Protein AF-A0A6V7KYW0-F1 (afdb_monomer)

Radius of gyration: 19.43 Å; Cα contacts (8 Å, |Δi|>4): 4; chains: 1; bounding box: 39×44×43 Å

Mean predicted aligned error: 15.96 Å

Organism: NCBI:txid1563983

pLDDT: mean 72.28, std 17.37, range [42.34, 93.56]

Foldseek 3Di:
DVVVVVVVCPVPDPDDPPPCPDPVNVVVVVVVVVVVVVPDDDDPPPPPPPPDPPPPCPPDDDDPDD

Sequence (66 aa):
TIAEREHKKWENAPPIQNNPYSQENIQKRLLERQYSRRSSDVSGVLPTSPSPPLQIVLGVNRPDVQ

Secondary structure (DSSP, 8-state):
-HHHHHHHHHHTPPPPTT-TTSHHHHHHHHHHHHHHHHSS-S--------PPP-------------

Solvent-accessible surface area (backbone atoms only — not comparable to full-atom values): 4593 Å² total; per-residue (Å²): 107,72,66,61,58,54,49,59,59,61,76,73,50,77,83,66,83,86,46,80,78,34,71,67,49,46,51,51,52,55,51,52,51,55,54,64,61,66,76,62,78,84,88,75,73,76,73,86,54,89,64,72,74,83,77,78,77,71,84,79,84,75,86,82,84,133

Structure (mmCIF, N/CA/C/O backbone):
data_AF-A0A6V7KYW0-F1
#
_entry.id   AF-A0A6V7K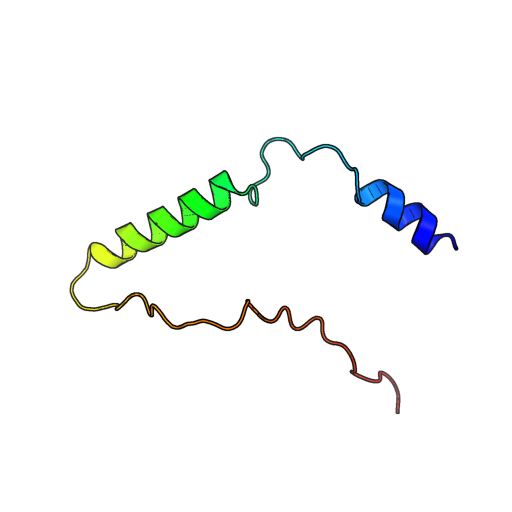YW0-F1
#
loop_
_atom_site.group_PDB
_atom_site.id
_atom_site.type_symbol
_atom_site.label_atom_id
_atom_site.label_alt_id
_atom_site.label_comp_id
_atom_site.label_asym_id
_atom_site.label_entity_id
_atom_site.label_seq_id
_atom_site.pdbx_PDB_ins_code
_atom_site.Cartn_x
_atom_site.Cartn_y
_atom_site.Cartn_z
_atom_site.occupancy
_atom_site.B_iso_or_equiv
_atom_site.auth_seq_id
_atom_site.auth_comp_id
_atom_site.auth_asym_id
_atom_site.auth_atom_id
_atom_site.pdbx_PDB_model_num
ATOM 1 N N . THR A 1 1 ? 18.917 -15.125 -13.212 1.00 80.00 1 THR A N 1
ATOM 2 C CA . THR A 1 1 ? 17.674 -15.449 -13.963 1.00 80.00 1 THR A CA 1
ATOM 3 C C . THR A 1 1 ? 16.774 -14.228 -14.123 1.00 80.00 1 THR A C 1
ATOM 5 O O . THR A 1 1 ? 16.926 -13.277 -13.368 1.00 80.00 1 THR A O 1
ATOM 8 N N . ILE A 1 2 ? 15.843 -14.215 -15.094 1.00 82.62 2 ILE A N 1
ATOM 9 C CA . ILE A 1 2 ? 14.851 -13.123 -15.260 1.00 82.62 2 ILE A CA 1
ATOM 10 C C . ILE A 1 2 ? 14.075 -12.888 -13.953 1.00 82.62 2 ILE A C 1
ATOM 12 O O . ILE A 1 2 ? 13.917 -11.744 -13.545 1.00 82.62 2 ILE A O 1
ATOM 16 N N . ALA A 1 3 ? 13.710 -13.963 -13.249 1.00 85.50 3 ALA A N 1
ATOM 17 C CA . ALA A 1 3 ? 13.049 -13.907 -11.946 1.00 85.50 3 ALA A CA 1
ATOM 18 C C . ALA A 1 3 ? 13.830 -13.098 -10.892 1.00 85.50 3 ALA A C 1
ATOM 20 O O . ALA A 1 3 ? 13.265 -12.211 -10.263 1.00 85.50 3 ALA A O 1
ATOM 21 N N . GLU A 1 4 ? 15.138 -13.334 -10.740 1.00 88.00 4 GLU A N 1
ATOM 22 C CA . GLU A 1 4 ? 15.978 -12.570 -9.798 1.00 88.00 4 GLU A CA 1
ATOM 23 C C . GLU A 1 4 ? 16.059 -11.087 -10.175 1.00 88.00 4 GLU A C 1
ATOM 25 O O . GLU A 1 4 ? 16.105 -10.221 -9.304 1.00 88.00 4 GLU A O 1
ATOM 30 N N . ARG A 1 5 ? 16.068 -10.782 -11.479 1.00 88.31 5 ARG A N 1
AT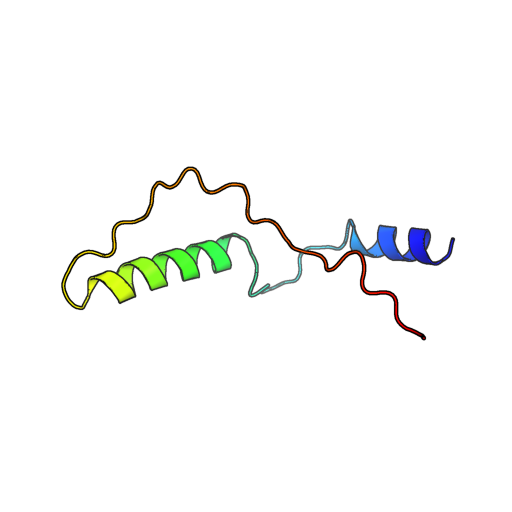OM 31 C CA . ARG A 1 5 ? 16.096 -9.400 -11.968 1.00 88.31 5 ARG A CA 1
ATOM 32 C C . ARG A 1 5 ? 14.775 -8.679 -11.695 1.00 88.31 5 ARG A C 1
ATOM 34 O O . ARG A 1 5 ? 14.813 -7.519 -11.306 1.00 88.31 5 ARG A O 1
ATOM 41 N N . GLU A 1 6 ? 13.635 -9.345 -11.877 1.00 91.56 6 GLU A N 1
ATOM 42 C CA . GLU A 1 6 ? 12.320 -8.779 -11.549 1.00 91.56 6 GLU A CA 1
ATOM 43 C C . GLU A 1 6 ? 12.125 -8.630 -10.035 1.00 91.56 6 GLU A C 1
ATOM 45 O O . GLU A 1 6 ? 11.653 -7.589 -9.594 1.00 91.56 6 GLU A O 1
ATOM 50 N N . HIS A 1 7 ? 12.558 -9.601 -9.224 1.00 90.06 7 HIS A N 1
ATOM 51 C CA . HIS A 1 7 ? 12.473 -9.521 -7.761 1.00 90.06 7 HIS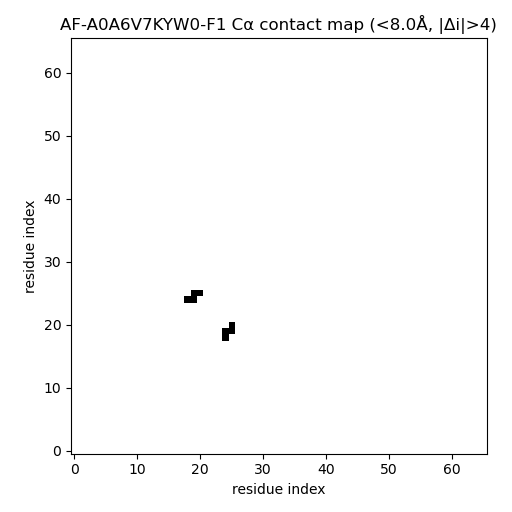 A CA 1
ATOM 52 C C . HIS A 1 7 ? 13.147 -8.253 -7.213 1.00 90.06 7 HIS A C 1
ATOM 54 O O . HIS A 1 7 ? 12.536 -7.499 -6.456 1.00 90.06 7 HI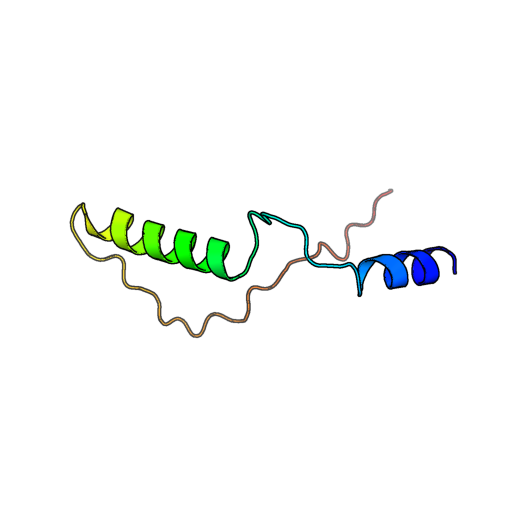S A O 1
ATOM 60 N N . LYS A 1 8 ? 14.359 -7.949 -7.699 1.00 88.25 8 LYS A N 1
ATOM 61 C CA . LYS A 1 8 ? 15.115 -6.749 -7.304 1.00 88.25 8 LYS A CA 1
ATOM 62 C C . LYS A 1 8 ? 14.415 -5.429 -7.631 1.00 88.25 8 LYS A C 1
ATOM 64 O O . LYS A 1 8 ? 14.675 -4.432 -6.962 1.00 88.25 8 LYS A O 1
ATOM 69 N N . LYS A 1 9 ? 13.541 -5.394 -8.644 1.00 87.31 9 LYS A N 1
ATOM 70 C CA . LYS A 1 9 ? 12.770 -4.183 -8.978 1.00 87.31 9 LYS A CA 1
ATOM 71 C C . LYS A 1 9 ? 11.737 -3.854 -7.904 1.00 87.31 9 LYS A C 1
ATOM 73 O O . LYS A 1 9 ? 11.474 -2.683 -7.659 1.00 87.31 9 LYS A O 1
ATOM 78 N N . TRP A 1 10 ? 11.161 -4.879 -7.282 1.00 86.19 10 TRP A N 1
ATOM 79 C CA . TRP A 1 10 ? 10.094 -4.724 -6.296 1.00 86.19 10 TRP A CA 1
ATOM 80 C C . TRP A 1 10 ? 10.613 -4.595 -4.866 1.00 86.19 10 TRP A C 1
ATOM 82 O O . TRP A 1 10 ? 9.961 -3.958 -4.048 1.00 86.19 10 TRP A O 1
ATOM 92 N N . GLU A 1 11 ? 11.796 -5.139 -4.578 1.00 86.00 11 GLU A N 1
ATOM 93 C CA . GLU A 1 11 ? 12.407 -5.099 -3.244 1.00 86.00 11 GLU A CA 1
ATOM 94 C C . GLU A 1 11 ? 12.631 -3.665 -2.727 1.00 86.00 11 GLU A C 1
ATOM 96 O O . GLU A 1 11 ? 12.402 -3.389 -1.555 1.00 86.00 11 GLU A O 1
ATOM 101 N N . ASN A 1 12 ? 13.013 -2.738 -3.612 1.00 85.06 12 ASN A N 1
ATOM 102 C CA . ASN A 1 12 ? 13.297 -1.335 -3.276 1.00 8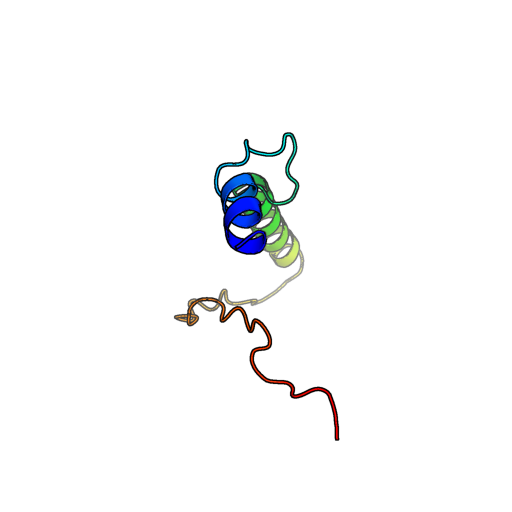5.06 12 ASN A CA 1
ATOM 103 C C . ASN A 1 12 ? 12.283 -0.361 -3.895 1.00 85.06 12 ASN A C 1
ATOM 105 O O . ASN A 1 12 ? 12.599 0.807 -4.133 1.00 85.06 12 ASN A O 1
ATOM 109 N N . ALA A 1 13 ? 11.082 -0.845 -4.226 1.00 83.69 13 ALA A N 1
ATOM 110 C CA . ALA A 1 13 ? 10.064 -0.001 -4.832 1.00 83.69 13 ALA A CA 1
ATOM 111 C C . ALA A 1 13 ? 9.683 1.154 -3.883 1.00 83.69 13 ALA A C 1
ATOM 113 O O . ALA A 1 13 ? 9.579 0.949 -2.669 1.00 83.69 13 ALA A O 1
ATOM 114 N N . PRO A 1 14 ? 9.462 2.374 -4.409 1.00 86.75 14 PRO A N 1
ATOM 115 C CA . PRO A 1 14 ? 9.031 3.492 -3.584 1.00 86.75 14 PRO A CA 1
ATOM 116 C C . PRO A 1 14 ? 7.690 3.173 -2.903 1.00 86.75 14 PRO A C 1
ATOM 118 O O . PRO A 1 14 ? 6.846 2.493 -3.498 1.00 86.75 14 PRO A O 1
ATOM 121 N N . PRO A 1 15 ? 7.456 3.677 -1.677 1.00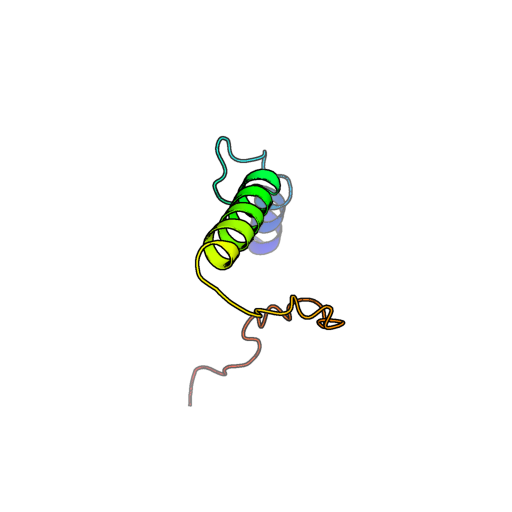 86.38 15 PRO A N 1
ATOM 122 C CA . PRO A 1 15 ? 6.183 3.489 -0.997 1.00 86.38 15 PRO A CA 1
ATOM 123 C C . PRO A 1 15 ? 5.010 3.970 -1.855 1.00 86.38 15 PRO A C 1
ATOM 125 O O . PRO A 1 15 ? 5.025 5.072 -2.406 1.00 86.38 15 PRO A O 1
ATOM 128 N N . ILE A 1 16 ? 3.971 3.142 -1.942 1.00 86.81 16 ILE A N 1
ATOM 129 C CA . ILE A 1 16 ? 2.748 3.481 -2.670 1.00 86.81 16 ILE A CA 1
ATOM 130 C C . ILE A 1 16 ? 2.011 4.579 -1.893 1.00 86.81 16 ILE A C 1
ATOM 132 O O . ILE A 1 16 ? 1.697 4.413 -0.710 1.00 86.81 16 ILE A O 1
ATOM 136 N N . GLN A 1 17 ? 1.718 5.698 -2.558 1.00 90.19 17 GLN A N 1
ATOM 137 C CA . GLN A 1 17 ? 0.906 6.765 -1.975 1.00 90.19 17 GLN A CA 1
ATOM 138 C C . GLN A 1 17 ? -0.491 6.235 -1.623 1.00 90.19 17 GLN A C 1
ATOM 140 O O . GLN A 1 17 ? -1.100 5.511 -2.406 1.00 90.19 17 GLN A O 1
ATOM 145 N N . ASN A 1 18 ? -1.007 6.610 -0.448 1.00 87.69 18 ASN A N 1
ATOM 146 C CA . ASN A 1 18 ? -2.313 6.167 0.060 1.00 87.69 18 ASN A CA 1
ATOM 147 C C . ASN A 1 18 ? -2.457 4.641 0.195 1.00 87.69 18 ASN A C 1
ATOM 149 O O . ASN A 1 18 ? -3.538 4.094 -0.016 1.00 87.69 18 ASN A O 1
ATOM 153 N N . ASN A 1 19 ? -1.381 3.939 0.561 1.00 88.88 19 ASN A N 1
ATOM 154 C CA . ASN A 1 19 ? -1.421 2.493 0.753 1.00 88.88 19 ASN A CA 1
ATOM 155 C C . ASN A 1 19 ? -2.446 2.094 1.846 1.00 88.88 19 ASN A C 1
ATOM 157 O O . ASN A 1 19 ? -2.218 2.388 3.027 1.00 88.88 19 ASN A O 1
ATOM 161 N N . PRO A 1 20 ? -3.537 1.367 1.515 1.00 89.94 20 PRO A N 1
ATOM 162 C CA . PRO A 1 20 ? -4.514 0.905 2.507 1.00 89.94 20 PRO A CA 1
ATOM 163 C C . PRO A 1 20 ? -3.929 -0.107 3.508 1.00 89.94 20 PRO A C 1
ATOM 165 O O . PRO A 1 20 ? -4.553 -0.385 4.534 1.00 89.94 20 PRO A O 1
ATOM 168 N N . TYR A 1 21 ? -2.738 -0.636 3.221 1.00 86.75 21 TYR A N 1
ATOM 169 C CA . TYR A 1 21 ? -1.950 -1.538 4.057 1.00 86.75 21 TYR A CA 1
ATOM 170 C C . TYR A 1 21 ? -0.656 -0.889 4.576 1.00 86.75 21 TYR A C 1
ATOM 172 O O . TYR A 1 21 ? 0.305 -1.593 4.880 1.00 86.75 21 TYR A O 1
ATOM 180 N N . SER A 1 22 ? -0.594 0.443 4.687 1.00 90.00 22 SER A N 1
ATOM 181 C CA . SER A 1 22 ? 0.477 1.083 5.459 1.00 90.00 22 SER A CA 1
ATOM 182 C C . SER A 1 22 ? 0.405 0.652 6.929 1.00 90.00 22 SER A C 1
ATOM 184 O O . SER A 1 22 ? -0.670 0.320 7.438 1.00 90.00 22 SER A O 1
ATOM 186 N N . GLN A 1 23 ? 1.542 0.676 7.630 1.00 88.69 23 GLN A N 1
ATOM 187 C CA . GLN A 1 23 ? 1.598 0.324 9.052 1.00 88.69 23 GLN A CA 1
ATOM 188 C C . GLN A 1 23 ? 0.589 1.140 9.874 1.00 88.69 23 GLN A C 1
ATOM 190 O O . GLN A 1 23 ? -0.154 0.579 10.675 1.00 88.69 23 GLN A O 1
ATOM 195 N N . GLU A 1 24 ? 0.500 2.442 9.609 1.00 90.25 24 GLU A N 1
ATOM 196 C CA . GLU A 1 24 ? -0.429 3.371 10.260 1.00 90.25 24 GLU A CA 1
ATOM 197 C C . GLU A 1 24 ? -1.899 2.999 10.009 1.00 90.25 24 GLU A C 1
ATOM 199 O O . GLU A 1 24 ? -2.700 2.951 10.942 1.00 90.25 24 GLU A O 1
ATOM 204 N N . ASN A 1 25 ? -2.264 2.668 8.764 1.00 91.06 25 ASN A N 1
ATOM 205 C CA . ASN A 1 25 ? -3.631 2.271 8.415 1.00 91.06 25 ASN A CA 1
ATOM 206 C C . ASN A 1 25 ? -4.009 0.918 9.028 1.00 91.06 25 ASN A C 1
ATOM 208 O O . ASN A 1 25 ? -5.144 0.731 9.479 1.00 91.06 25 ASN A O 1
ATOM 212 N N . ILE A 1 26 ? -3.059 -0.019 9.082 1.00 92.56 26 ILE A N 1
ATOM 213 C CA . ILE A 1 26 ? -3.236 -1.300 9.770 1.00 92.56 26 ILE A CA 1
ATOM 214 C C . ILE A 1 26 ? -3.464 -1.053 11.265 1.00 92.56 26 ILE A C 1
ATOM 216 O O . ILE A 1 26 ? -4.436 -1.565 11.820 1.00 92.56 26 ILE A O 1
ATOM 220 N N . GLN A 1 27 ? -2.633 -0.227 11.905 1.00 93.56 27 GLN A N 1
ATOM 221 C CA . GLN A 1 27 ? -2.760 0.124 13.323 1.00 93.56 27 GLN A CA 1
ATOM 222 C C . GLN A 1 27 ? -4.096 0.807 13.630 1.00 93.56 27 GLN A C 1
ATOM 224 O O . GLN A 1 27 ? -4.795 0.389 14.553 1.00 93.56 27 GLN A O 1
ATOM 229 N N . LYS A 1 28 ? -4.502 1.790 12.820 1.00 93.00 28 LYS A N 1
ATOM 230 C CA . LYS A 1 28 ? -5.798 2.467 12.948 1.00 93.00 28 LYS A CA 1
ATOM 231 C C . LYS A 1 28 ? -6.956 1.472 12.891 1.00 93.00 28 LYS A C 1
ATOM 233 O O . LYS A 1 28 ? -7.827 1.494 13.755 1.00 93.00 28 LYS A O 1
ATOM 238 N N . ARG A 1 29 ? -6.930 0.536 11.936 1.00 90.81 29 ARG A N 1
ATOM 239 C CA . ARG A 1 29 ? -7.969 -0.495 11.799 1.00 90.81 29 ARG A CA 1
ATOM 240 C C . ARG A 1 29 ? -7.995 -1.461 12.984 1.00 90.81 29 ARG A C 1
ATOM 242 O O . ARG A 1 29 ? -9.070 -1.906 13.383 1.00 90.81 29 ARG A O 1
ATOM 249 N N . LEU A 1 30 ? -6.836 -1.833 13.524 1.00 90.56 30 LEU A N 1
ATOM 250 C CA . LEU A 1 30 ? -6.764 -2.670 14.724 1.00 90.56 30 LEU A CA 1
ATOM 251 C C . LEU A 1 30 ? -7.384 -1.944 15.921 1.00 90.56 30 LEU A C 1
ATOM 253 O O . LEU A 1 30 ? -8.207 -2.527 16.624 1.00 90.56 30 LEU A O 1
ATOM 257 N N . LEU A 1 31 ? -7.069 -0.660 16.078 1.00 90.44 31 LEU A N 1
ATOM 258 C CA . LEU A 1 31 ? -7.593 0.184 17.142 1.00 90.44 31 LEU A CA 1
ATOM 259 C C . LEU A 1 31 ? -9.114 0.391 17.031 1.00 90.44 31 LEU A C 1
ATOM 261 O O . LEU A 1 31 ? -9.847 0.184 17.996 1.00 90.44 31 LEU A O 1
ATOM 265 N N . GLU A 1 32 ? -9.618 0.721 15.842 1.00 89.62 32 GLU A N 1
ATOM 266 C CA . GLU A 1 32 ? -11.057 0.853 15.571 1.00 89.62 32 GLU A CA 1
ATOM 267 C C . GLU A 1 32 ? -11.822 -0.440 15.878 1.00 89.62 32 GLU A C 1
ATOM 269 O O . GLU A 1 32 ? -12.899 -0.398 16.478 1.00 89.62 32 GLU A O 1
ATOM 274 N N . ARG A 1 33 ? -11.261 -1.608 15.527 1.00 87.88 33 ARG A N 1
ATOM 275 C CA . ARG A 1 33 ? -11.847 -2.909 15.889 1.00 87.88 33 ARG A CA 1
ATOM 276 C C . ARG A 1 33 ? -11.880 -3.123 17.398 1.00 87.88 33 ARG A C 1
ATOM 278 O O . ARG A 1 33 ? -12.857 -3.685 17.888 1.00 87.88 33 ARG A O 1
ATOM 285 N N . GLN A 1 34 ? -10.839 -2.711 18.125 1.00 83.69 34 GLN A N 1
ATOM 286 C CA . GLN A 1 34 ? -10.809 -2.815 19.586 1.00 83.69 34 GLN A CA 1
ATOM 287 C C . GLN A 1 34 ? -11.921 -1.972 20.217 1.00 83.69 34 GLN A C 1
ATOM 289 O O . GLN A 1 34 ? -12.643 -2.475 21.074 1.00 83.69 34 GLN A O 1
ATOM 294 N N . TYR A 1 35 ?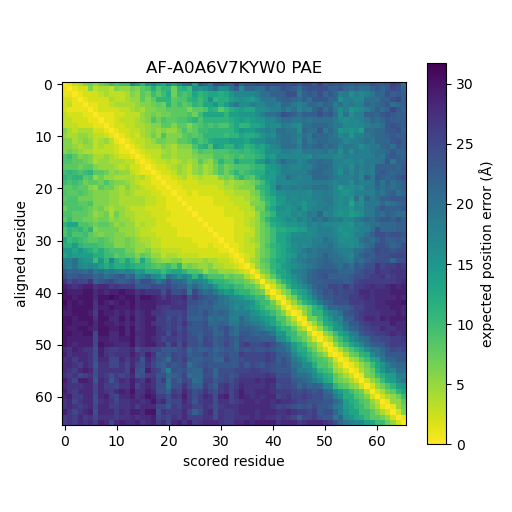 -12.117 -0.731 19.766 1.00 77.56 35 TYR A N 1
ATOM 295 C CA . TYR A 1 35 ? -13.172 0.135 20.302 1.00 77.56 35 TYR A CA 1
ATOM 296 C C . TYR A 1 35 ? -14.579 -0.283 19.867 1.00 77.56 35 TYR A C 1
ATOM 298 O O . TYR A 1 35 ? -15.485 -0.286 20.696 1.00 77.56 35 TYR A O 1
ATOM 306 N N . SER A 1 36 ? -14.756 -0.731 18.621 1.00 73.94 36 SER A N 1
ATOM 307 C CA . SER A 1 36 ? -16.049 -1.239 18.134 1.00 73.94 36 SER A CA 1
ATOM 308 C C . SER A 1 36 ? -16.505 -2.471 18.917 1.00 73.94 36 SER A C 1
ATOM 310 O O . SER A 1 36 ? -17.682 -2.611 19.228 1.00 73.94 36 SER A O 1
ATOM 312 N N . ARG A 1 37 ? -15.568 -3.350 19.299 1.00 65.25 37 ARG A N 1
ATOM 313 C CA . ARG A 1 37 ? -15.858 -4.544 20.110 1.00 65.25 37 ARG A CA 1
ATOM 314 C C . ARG A 1 37 ? -16.148 -4.242 21.580 1.00 65.25 37 ARG A C 1
ATOM 316 O O . ARG A 1 37 ? -16.722 -5.088 22.248 1.00 65.25 37 ARG A O 1
ATOM 323 N N . ARG A 1 38 ? -15.751 -3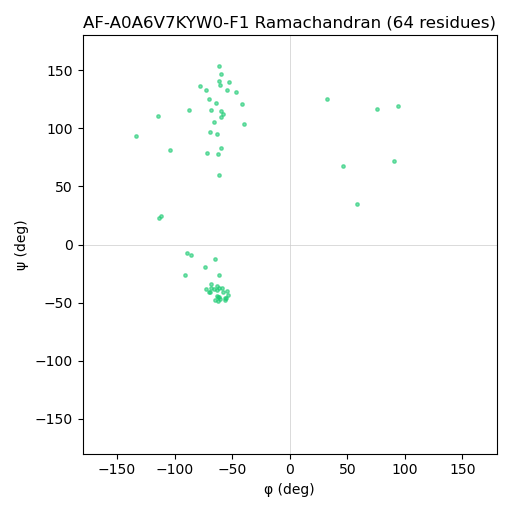.074 22.100 1.00 59.62 38 ARG A N 1
ATOM 324 C CA . ARG A 1 38 ? -15.982 -2.688 23.507 1.00 59.62 38 ARG A CA 1
ATOM 325 C C . ARG A 1 38 ? -17.312 -1.966 23.736 1.00 59.62 38 ARG A C 1
ATOM 327 O O . ARG A 1 38 ? -17.644 -1.714 24.887 1.00 59.62 38 ARG A O 1
ATOM 334 N N . SER A 1 39 ? -18.049 -1.628 22.675 1.00 59.12 39 SER A N 1
ATOM 335 C CA . SER A 1 39 ? -19.296 -0.856 22.771 1.00 59.12 39 SER A CA 1
ATOM 336 C C . SER A 1 39 ? -20.550 -1.701 23.045 1.00 59.12 39 SER A C 1
ATOM 338 O O . SER A 1 39 ? -21.599 -1.125 23.314 1.00 59.12 39 SER A O 1
ATOM 340 N N . SER A 1 40 ? -20.467 -3.032 22.995 1.00 59.81 40 SER A N 1
ATOM 341 C CA . SER A 1 40 ? -21.564 -3.940 23.349 1.00 59.81 40 SER A CA 1
ATOM 342 C C . SER A 1 40 ? -21.016 -5.044 24.259 1.00 59.81 40 SER A C 1
ATOM 344 O O . SER A 1 40 ? -20.420 -5.993 23.765 1.00 59.81 40 SER A O 1
ATOM 346 N N . ASP A 1 41 ? -21.123 -4.830 25.569 1.00 55.94 41 ASP A N 1
ATOM 347 C CA . ASP A 1 41 ? -21.023 -5.780 26.690 1.00 55.94 41 ASP A CA 1
ATOM 348 C C . ASP A 1 41 ? -20.074 -7.007 26.599 1.00 55.94 41 ASP A C 1
ATOM 350 O O . ASP A 1 41 ? -20.235 -7.915 25.792 1.00 55.94 41 ASP A O 1
ATOM 354 N N . VAL A 1 42 ? -19.193 -7.112 27.607 1.00 51.28 42 VAL A N 1
ATOM 355 C CA . VAL A 1 42 ? -18.574 -8.352 28.130 1.00 51.28 42 VAL A CA 1
ATOM 356 C C . VAL A 1 42 ? -17.438 -9.032 27.330 1.00 51.28 42 VAL A C 1
ATOM 358 O O . VAL A 1 42 ? -17.590 -9.608 26.261 1.00 51.28 42 VAL A O 1
ATOM 361 N N . SER A 1 43 ? -16.271 -9.050 27.992 1.00 52.12 43 SER A N 1
ATOM 362 C CA . SER A 1 43 ? -15.255 -10.117 28.018 1.00 52.12 43 SER A CA 1
ATOM 363 C C . SER A 1 43 ? -14.841 -10.752 26.683 1.00 52.12 43 SER A C 1
ATOM 365 O O . SER A 1 43 ? -15.006 -11.943 26.441 1.00 52.12 43 SER A O 1
ATOM 367 N N . GLY A 1 44 ? -14.176 -9.963 25.847 1.00 46.72 44 GLY A N 1
ATOM 368 C CA . GLY A 1 44 ? -13.205 -10.479 24.889 1.00 46.72 44 GLY A CA 1
ATOM 369 C C . GLY A 1 44 ? -11.812 -10.180 25.409 1.00 46.72 44 GLY A C 1
ATOM 370 O O . GLY A 1 44 ? -11.226 -9.170 25.024 1.00 46.72 44 GLY A O 1
ATOM 371 N N . VAL A 1 45 ? -11.318 -11.013 26.325 1.00 44.72 45 VAL A N 1
ATOM 372 C CA . VAL A 1 45 ? -9.913 -11.046 26.743 1.00 44.72 45 VAL A CA 1
ATOM 373 C C . VAL A 1 45 ? -9.063 -10.885 25.485 1.00 44.72 45 VAL A C 1
ATOM 375 O O . VAL A 1 45 ? -9.191 -11.679 24.556 1.00 44.72 45 VAL A O 1
ATOM 378 N N . LEU A 1 46 ? -8.231 -9.844 25.424 1.00 51.84 46 LEU A N 1
ATOM 379 C CA . LEU A 1 46 ? -7.079 -9.863 24.535 1.00 51.84 46 LEU A CA 1
ATOM 380 C C . LEU A 1 46 ? -6.306 -11.102 24.995 1.00 51.84 46 LEU A C 1
ATOM 382 O O . LEU A 1 46 ? -5.845 -11.089 26.142 1.00 51.84 46 LEU A O 1
ATOM 386 N N . PRO A 1 47 ? -6.178 -12.192 24.218 1.00 43.12 47 PRO A N 1
ATOM 387 C CA . PRO A 1 47 ? -5.178 -13.146 24.601 1.00 43.12 47 PRO A CA 1
ATOM 388 C C . PRO A 1 47 ? -3.868 -12.385 24.402 1.00 43.12 47 PRO A C 1
ATOM 390 O O . PRO A 1 47 ? -3.384 -12.223 23.285 1.00 43.12 47 PRO A O 1
ATOM 393 N N . THR A 1 48 ? -3.259 -11.969 25.511 1.00 49.00 48 THR A N 1
ATOM 394 C CA . THR A 1 48 ? -1.812 -12.092 25.671 1.00 49.00 48 THR A CA 1
ATOM 395 C C . THR A 1 48 ? -1.490 -13.593 25.613 1.00 49.00 48 THR A C 1
ATOM 397 O O . THR A 1 48 ? -1.076 -14.242 26.562 1.00 49.00 48 THR A O 1
ATOM 400 N N . SER A 1 49 ? -1.831 -14.220 24.490 1.00 42.34 49 SER A N 1
ATOM 401 C CA . SER A 1 49 ? -1.217 -15.462 24.100 1.00 42.34 49 SER A CA 1
ATOM 402 C C . SER A 1 49 ? 0.177 -15.028 23.670 1.00 42.34 49 SER A C 1
ATOM 404 O O . SER A 1 49 ? 0.285 -14.045 22.927 1.00 42.34 49 SER A O 1
ATOM 406 N N . PRO A 1 50 ? 1.246 -15.710 24.104 1.00 53.16 50 PRO A N 1
ATOM 407 C CA . PRO A 1 50 ? 2.483 -15.693 23.350 1.00 53.16 50 PRO A CA 1
ATOM 408 C C . PRO A 1 50 ? 2.145 -16.334 22.001 1.00 53.16 50 PRO A C 1
ATOM 410 O O . PRO A 1 50 ? 2.335 -17.531 21.800 1.00 53.16 50 PRO A O 1
ATOM 413 N N . SER A 1 51 ? 1.504 -15.570 21.114 1.00 45.31 51 SER A N 1
ATOM 414 C CA . SER A 1 51 ? 1.110 -16.064 19.813 1.00 45.31 51 SER A CA 1
ATOM 415 C C . SER A 1 51 ? 2.421 -16.370 19.110 1.00 45.31 51 SER A C 1
ATOM 417 O O . SER A 1 51 ? 3.239 -15.446 18.985 1.00 45.31 51 SER A O 1
ATOM 419 N N . PRO A 1 52 ? 2.672 -17.611 18.663 1.00 55.88 52 PRO A N 1
ATOM 420 C CA . PRO A 1 52 ? 3.768 -17.816 17.740 1.00 55.88 52 PRO A CA 1
ATOM 421 C C . PRO A 1 52 ? 3.555 -16.835 16.578 1.00 55.88 52 PRO A C 1
ATOM 423 O O . PRO A 1 52 ? 2.397 -16.590 16.206 1.00 55.88 52 PRO A O 1
ATOM 426 N N . PRO A 1 53 ? 4.631 -16.206 16.071 1.00 56.84 53 PRO A N 1
ATOM 427 C CA . PRO A 1 53 ? 4.529 -15.240 14.986 1.00 56.84 53 PRO A CA 1
ATOM 428 C C . PRO A 1 53 ? 3.635 -15.834 13.906 1.00 56.84 53 PRO A C 1
ATOM 430 O O . PRO A 1 53 ? 3.797 -17.012 13.586 1.00 56.84 53 PRO A O 1
ATOM 433 N N . LEU A 1 54 ? 2.654 -15.050 13.440 1.00 56.53 54 LEU A N 1
ATOM 434 C CA . LEU A 1 54 ? 1.666 -15.457 12.441 1.00 56.53 54 LEU A CA 1
ATOM 435 C C . LEU A 1 54 ? 2.373 -16.298 11.373 1.00 56.53 54 LEU A C 1
ATOM 437 O O . LEU A 1 54 ? 3.135 -15.760 10.571 1.00 56.53 54 LEU A O 1
ATOM 441 N N . GLN A 1 55 ? 2.181 -17.619 11.419 1.00 53.12 55 GLN A N 1
ATOM 442 C CA . GLN A 1 55 ? 2.779 -18.527 10.452 1.00 53.12 55 GLN A CA 1
ATOM 443 C C . GLN A 1 55 ? 2.057 -18.242 9.142 1.00 53.12 55 GLN A C 1
ATOM 445 O O . GLN A 1 55 ? 0.930 -18.690 8.925 1.00 53.12 55 GLN A O 1
ATOM 450 N N . ILE A 1 56 ? 2.674 -17.412 8.303 1.00 54.84 56 ILE A N 1
ATOM 451 C CA . ILE A 1 56 ? 2.266 -17.231 6.919 1.00 54.84 56 ILE A CA 1
ATOM 452 C C . ILE A 1 56 ? 2.483 -18.599 6.277 1.00 54.84 56 ILE A C 1
ATOM 454 O O . ILE A 1 56 ? 3.595 -18.943 5.884 1.00 54.84 56 ILE A O 1
ATOM 458 N N . VAL A 1 57 ? 1.427 -19.410 6.217 1.00 54.91 57 VAL A N 1
ATOM 459 C CA . VAL A 1 57 ? 1.423 -20.650 5.444 1.00 54.91 57 VAL A CA 1
ATOM 460 C C . VAL A 1 57 ? 1.383 -20.235 3.974 1.00 54.91 57 VAL A C 1
ATOM 462 O O . VAL A 1 57 ? 0.338 -20.227 3.330 1.00 54.91 57 VAL A O 1
ATOM 465 N N . LEU A 1 58 ?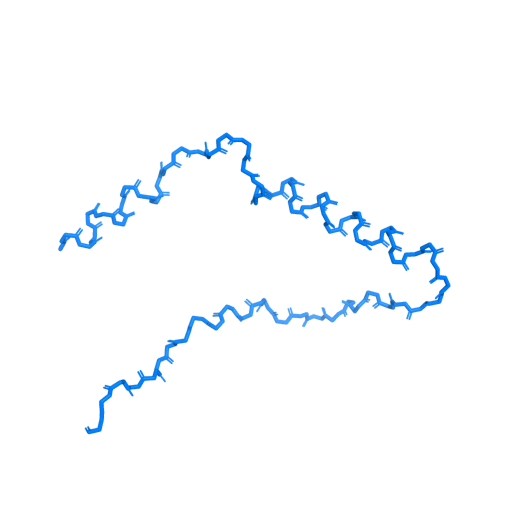 2.538 -19.830 3.441 1.00 52.12 58 LEU A N 1
ATOM 466 C CA . LEU A 1 58 ? 2.803 -19.972 2.017 1.00 52.12 58 LEU A CA 1
ATOM 467 C C . LEU A 1 58 ? 2.697 -21.474 1.770 1.00 52.12 58 LEU A C 1
ATOM 469 O O . LEU A 1 58 ? 3.498 -22.230 2.313 1.00 52.12 58 LEU A O 1
ATOM 473 N N . GLY A 1 59 ? 1.650 -21.902 1.064 1.00 52.47 59 GLY A N 1
ATOM 474 C CA . GLY A 1 59 ? 1.388 -23.303 0.749 1.00 52.47 59 GLY A CA 1
ATOM 475 C C . GLY A 1 59 ? 2.543 -23.905 -0.046 1.00 52.47 59 GLY A C 1
ATOM 476 O O . GLY A 1 59 ? 2.511 -23.957 -1.269 1.00 52.47 59 GLY A O 1
ATOM 477 N N . VAL A 1 60 ? 3.581 -24.330 0.663 1.00 56.62 60 VAL A N 1
ATOM 478 C CA . VAL A 1 60 ? 4.713 -25.090 0.159 1.00 56.62 60 VAL A CA 1
ATOM 479 C C . VAL A 1 60 ? 4.297 -26.556 0.240 1.00 56.62 60 VAL A C 1
ATOM 481 O O . VAL A 1 60 ? 4.080 -27.078 1.329 1.00 56.62 60 VAL A O 1
ATOM 484 N N . ASN A 1 61 ? 4.197 -27.192 -0.930 1.00 57.09 61 ASN A N 1
ATOM 485 C CA . ASN A 1 61 ? 3.877 -28.606 -1.185 1.00 57.09 61 ASN A CA 1
ATOM 486 C C . ASN A 1 61 ? 2.399 -28.971 -1.371 1.00 57.09 61 ASN A C 1
ATOM 488 O O . ASN A 1 61 ? 1.820 -29.720 -0.587 1.00 57.09 61 ASN A O 1
ATOM 492 N N . ARG A 1 62 ? 1.830 -28.578 -2.512 1.00 58.38 62 ARG A N 1
ATOM 493 C CA . ARG A 1 62 ? 0.827 -29.416 -3.179 1.00 58.38 62 ARG A CA 1
ATOM 494 C C . ARG A 1 62 ? 1.434 -29.861 -4.516 1.00 58.38 62 ARG A C 1
ATOM 496 O O . ARG A 1 62 ? 1.672 -28.985 -5.345 1.00 58.38 62 ARG A O 1
ATOM 503 N N . PRO A 1 63 ? 1.788 -31.146 -4.716 1.00 61.19 63 PRO A N 1
ATOM 504 C CA . PRO A 1 63 ? 2.166 -31.608 -6.041 1.00 61.19 63 PRO A CA 1
ATOM 505 C C . PRO A 1 63 ? 0.906 -31.568 -6.906 1.00 61.19 63 PRO A C 1
ATOM 507 O O . PRO A 1 63 ? -0.087 -32.232 -6.610 1.00 61.19 63 PRO A O 1
ATOM 510 N N . ASP A 1 64 ? 0.929 -30.715 -7.922 1.00 62.00 64 ASP A N 1
ATOM 511 C CA . ASP A 1 64 ? -0.008 -30.799 -9.031 1.00 62.00 64 ASP A CA 1
ATOM 512 C C . ASP A 1 64 ? 0.482 -31.926 -9.951 1.00 62.00 64 ASP A C 1
ATOM 514 O O . ASP A 1 64 ? 1.676 -31.998 -10.245 1.00 62.00 64 ASP A O 1
ATOM 518 N N . VAL A 1 65 ? -0.458 -32.752 -10.413 1.00 61.28 65 VAL A N 1
ATOM 519 C CA . VAL A 1 65 ? -0.319 -33.881 -11.354 1.00 61.28 65 VAL A CA 1
ATOM 520 C C . VAL A 1 65 ? -0.124 -35.272 -10.723 1.00 61.28 65 VAL A C 1
ATOM 522 O O . VAL A 1 65 ? 0.851 -35.553 -10.024 1.00 61.28 65 VAL A O 1
ATOM 525 N N . GLN A 1 66 ? -1.091 -36.141 -11.046 1.00 48.44 66 GLN A N 1
ATOM 526 C CA . GLN A 1 66 ? -1.065 -37.603 -10.968 1.00 48.44 66 GLN A CA 1
ATOM 527 C C . GLN A 1 66 ? -0.963 -38.162 -12.390 1.00 48.44 66 GLN A C 1
ATOM 529 O O . GLN A 1 66 ? -1.556 -37.525 -13.293 1.00 48.44 66 GLN A O 1
#